Pr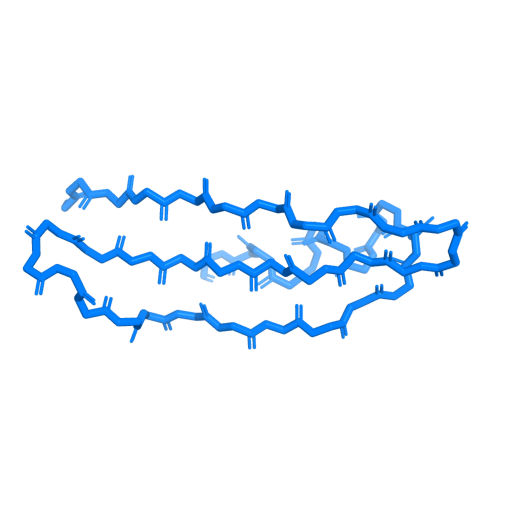otein AF-A0A5S5MBQ1-F1 (afdb_monomer)

Radius of gyration: 10.8 Å; Cα contacts (8 Å, |Δi|>4): 66; chains: 1; bounding box: 22×21×27 Å

pLDDT: mean 96.39, std 2.86, range [82.06, 98.31]

Nearest PDB structures (foldseek):
  2ap1-assembly1_A  TM=8.403E-01  e=9.420E-02  Salmonella enterica subsp. enterica serovar Typhimurium
  7p9y-assembly1_AAA  TM=8.229E-01  e=1.437E-01  Saccharomyces cerevisiae S288C
  6q26-assembly1_A  TM=7.895E-01  e=2.063E-01  Staphylococcus aureus
  4db3-assembly1_A  TM=7.241E-01  e=1.526E-01  Vibrio vulnificus
  3r8e-assembly1_A-2  TM=7.034E-01  e=6.107E-01  Cytophaga hutchinsonii ATCC 33406

Foldseek 3Di:
DDKDWDWDDDPFWIWIWIADPVRDTPDIDIGTPDVVRVCVRPDD

Secondary structure (DSSP, 8-state):
---EEEEEE-SSEEEEEEE-TT--EEEEEEEES-HHHHHHHS--

Mean predicted aligned error: 2.31 Å

Sequence (44 aa):
MKTYAGIDLHSSNNFIVVIDNDDKRLFEKRLPNTIEDVMKALEP

Solvent-accessible surface area (backbone atoms only — not comparable to full-atom values): 2761 Å² total; per-residue (Å²): 134,71,68,48,78,49,75,53,78,54,99,67,32,32,38,40,37,31,25,43,88,83,72,46,76,78,45,74,49,78,42,59,80,42,70,69,61,53,51,67,70,67,58,131

Organism: NCBI:txid2586642

Structure (mmCIF, N/CA/C/O backbone):
data_AF-A0A5S5MBQ1-F1
#
_entry.id   AF-A0A5S5MBQ1-F1
#
loop_
_atom_site.group_PDB
_atom_site.id
_atom_site.type_symbol
_atom_site.label_atom_id
_atom_site.label_alt_id
_atom_site.label_comp_id
_atom_site.label_asym_id
_atom_site.label_entity_id
_atom_site.label_seq_id
_atom_site.p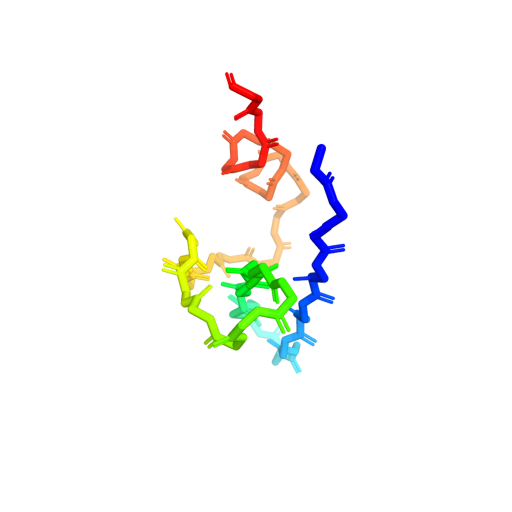dbx_PDB_ins_code
_atom_site.Cartn_x
_atom_site.Cartn_y
_atom_site.Cartn_z
_atom_site.occupancy
_atom_site.B_iso_or_equiv
_atom_site.auth_seq_id
_atom_site.auth_comp_id
_atom_site.auth_asym_id
_atom_site.auth_atom_id
_atom_site.pdbx_PDB_model_num
ATOM 1 N N . MET A 1 1 ? -5.407 7.468 15.958 1.00 82.06 1 MET A N 1
ATOM 2 C CA . MET A 1 1 ? -6.064 6.193 15.593 1.00 82.06 1 MET A CA 1
ATOM 3 C C . MET A 1 1 ? -4.984 5.178 15.291 1.00 82.06 1 MET A C 1
ATOM 5 O O . MET A 1 1 ? -3.970 5.569 14.728 1.00 82.06 1 MET A O 1
ATOM 9 N N . LYS A 1 2 ? -5.164 3.920 15.699 1.00 93.75 2 LYS A N 1
ATOM 10 C CA . LYS A 1 2 ? -4.252 2.843 15.307 1.00 93.75 2 LYS A CA 1
ATOM 11 C C . LYS A 1 2 ? -4.692 2.341 13.935 1.00 93.75 2 LYS A C 1
ATOM 13 O O . LYS A 1 2 ? -5.880 2.103 13.737 1.00 93.75 2 LYS A O 1
ATOM 18 N N . THR A 1 3 ? -3.748 2.243 13.016 1.00 96.31 3 THR A N 1
ATOM 19 C CA . THR A 1 3 ? -3.961 1.722 11.669 1.00 96.31 3 THR A CA 1
ATOM 20 C C . THR A 1 3 ? -2.991 0.578 11.426 1.00 96.31 3 THR A C 1
ATOM 22 O O . THR A 1 3 ? -1.947 0.480 12.078 1.00 96.31 3 THR A O 1
ATOM 25 N N . TYR A 1 4 ? -3.347 -0.295 10.494 1.00 97.12 4 TYR A N 1
ATOM 26 C CA . TYR A 1 4 ? -2.511 -1.406 10.063 1.00 97.12 4 TYR A CA 1
ATOM 27 C C . TYR A 1 4 ? -2.311 -1.295 8.563 1.00 97.12 4 TYR A C 1
ATOM 29 O O . TYR A 1 4 ? -3.277 -1.095 7.830 1.00 97.12 4 TYR A O 1
ATOM 37 N N . ALA A 1 5 ? -1.065 -1.413 8.116 1.00 96.38 5 ALA A N 1
ATOM 38 C CA . ALA A 1 5 ? -0.723 -1.429 6.704 1.00 96.38 5 ALA A CA 1
ATOM 39 C C . ALA A 1 5 ? -0.312 -2.845 6.288 1.00 96.38 5 ALA A C 1
ATOM 41 O O . ALA A 1 5 ? 0.483 -3.492 6.970 1.00 96.38 5 ALA A O 1
ATOM 42 N N . GLY A 1 6 ? -0.851 -3.310 5.166 1.00 97.00 6 GLY A N 1
ATOM 43 C CA . GLY A 1 6 ? -0.430 -4.526 4.482 1.00 97.00 6 GLY A CA 1
ATOM 44 C C . GLY A 1 6 ? 0.141 -4.178 3.113 1.00 97.00 6 GLY A C 1
ATOM 45 O O . GLY A 1 6 ? -0.394 -3.307 2.427 1.00 97.00 6 GLY A O 1
ATOM 46 N N . ILE A 1 7 ? 1.219 -4.855 2.721 1.00 97.19 7 ILE A N 1
ATOM 47 C CA . ILE A 1 7 ? 1.807 -4.741 1.385 1.00 97.19 7 ILE A CA 1
ATOM 48 C C . ILE A 1 7 ? 1.919 -6.141 0.800 1.00 97.19 7 ILE A C 1
ATOM 50 O O . ILE A 1 7 ? 2.620 -6.994 1.342 1.00 97.19 7 ILE A O 1
ATOM 54 N N . ASP A 1 8 ? 1.239 -6.351 -0.318 1.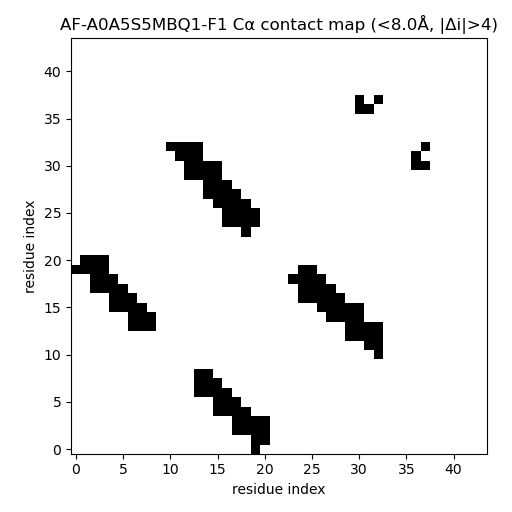00 97.88 8 ASP A N 1
ATOM 55 C CA . ASP A 1 8 ? 1.373 -7.543 -1.143 1.00 97.88 8 ASP A CA 1
ATOM 56 C C . ASP A 1 8 ? 2.310 -7.238 -2.318 1.00 97.88 8 ASP A C 1
ATOM 58 O O . ASP A 1 8 ? 1.989 -6.445 -3.210 1.00 97.88 8 ASP A O 1
ATOM 62 N N . LEU A 1 9 ? 3.511 -7.814 -2.275 1.00 97.31 9 LEU A N 1
ATOM 63 C CA . LEU A 1 9 ? 4.599 -7.509 -3.197 1.00 97.31 9 LEU A CA 1
ATOM 64 C C . LEU A 1 9 ? 4.691 -8.558 -4.309 1.00 97.31 9 LEU A C 1
ATOM 66 O O . LEU A 1 9 ? 4.895 -9.742 -4.058 1.00 97.31 9 LEU A O 1
ATOM 70 N N . HIS A 1 10 ? 4.643 -8.089 -5.553 1.00 97.12 10 HIS A N 1
ATOM 71 C CA . HIS A 1 10 ? 4.906 -8.869 -6.758 1.00 97.12 10 HIS A CA 1
ATOM 72 C C . HIS A 1 10 ? 6.171 -8.357 -7.461 1.00 97.12 10 HIS A C 1
ATOM 74 O O . HIS A 1 10 ? 6.725 -7.317 -7.108 1.00 97.12 10 HIS A O 1
ATOM 80 N N . SER A 1 11 ? 6.624 -9.051 -8.509 1.00 97.75 11 SER A N 1
ATOM 81 C CA . SER A 1 11 ? 7.870 -8.709 -9.216 1.00 97.75 11 SER A CA 1
ATOM 82 C C . SER A 1 11 ? 7.886 -7.302 -9.831 1.00 97.75 11 SER A C 1
ATOM 84 O O . SER A 1 11 ? 8.949 -6.695 -9.910 1.00 97.75 11 SER A O 1
ATOM 86 N N . SER A 1 12 ? 6.737 -6.771 -10.264 1.00 97.31 12 SER A N 1
ATOM 87 C CA . SER A 1 12 ? 6.645 -5.476 -10.965 1.00 97.31 12 SER A CA 1
ATOM 88 C C . SER A 1 12 ? 5.812 -4.415 -10.248 1.00 97.31 12 SER A C 1
ATOM 90 O O . SER A 1 12 ? 5.821 -3.251 -10.647 1.00 97.31 12 SER A O 1
ATOM 92 N N . ASN A 1 13 ? 5.059 -4.804 -9.223 1.00 98.00 13 ASN A N 1
ATOM 93 C CA . ASN A 1 13 ? 4.141 -3.921 -8.524 1.00 98.00 13 ASN A CA 1
ATOM 94 C C . ASN A 1 13 ? 3.904 -4.399 -7.094 1.00 98.00 13 ASN A C 1
ATOM 96 O O . ASN A 1 13 ? 4.165 -5.552 -6.752 1.00 98.00 13 ASN A O 1
ATOM 100 N N . ASN A 1 14 ? 3.358 -3.505 -6.289 1.00 98.12 14 ASN A N 1
ATOM 101 C CA . ASN A 1 14 ? 2.882 -3.774 -4.950 1.00 98.12 14 ASN A CA 1
ATOM 102 C C . ASN A 1 14 ? 1.419 -3.346 -4.837 1.00 98.12 14 ASN A C 1
ATOM 104 O O . ASN A 1 14 ? 0.952 -2.444 -5.538 1.00 98.12 14 ASN A O 1
ATOM 108 N N . PHE A 1 15 ? 0.687 -4.023 -3.964 1.00 98.19 15 PHE A N 1
ATOM 109 C CA . PHE A 1 15 ? -0.655 -3.639 -3.571 1.00 98.19 15 PHE A CA 1
ATOM 110 C C . PHE A 1 15 ? -0.643 -3.293 -2.088 1.00 98.19 15 PHE A C 1
ATOM 112 O O . PHE A 1 15 ? -0.348 -4.142 -1.250 1.00 98.19 15 PHE A O 1
ATOM 119 N N . ILE A 1 16 ? -0.922 -2.032 -1.778 1.00 97.88 16 ILE A N 1
ATOM 120 C CA . ILE A 1 16 ? -0.893 -1.499 -0.418 1.00 97.88 16 ILE A CA 1
ATOM 121 C C . ILE A 1 16 ? -2.325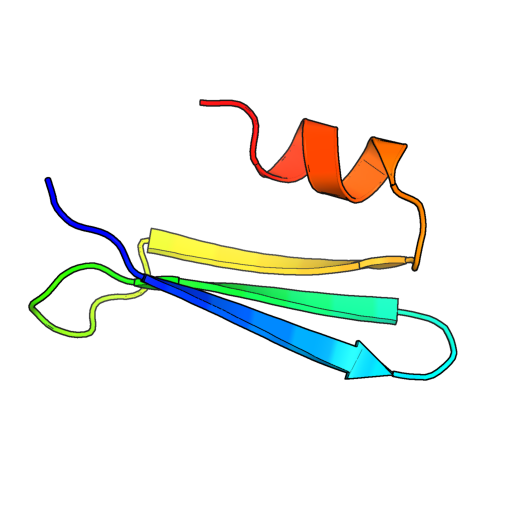 -1.352 0.065 1.00 97.88 16 ILE A C 1
ATOM 123 O O . ILE A 1 16 ? -3.162 -0.828 -0.668 1.00 97.88 16 ILE A O 1
ATOM 127 N N . VAL A 1 17 ? -2.589 -1.766 1.301 1.00 97.88 17 VAL A N 1
ATOM 128 C CA . VAL A 1 17 ? -3.867 -1.565 1.990 1.00 97.88 17 VAL A CA 1
ATOM 129 C C . VAL A 1 17 ? -3.600 -0.989 3.373 1.00 97.88 17 VAL A C 1
ATOM 131 O O . VAL A 1 17 ? -2.691 -1.446 4.061 1.00 97.88 17 VAL A O 1
ATOM 134 N N . VAL A 1 18 ? -4.409 -0.020 3.797 1.00 97.44 18 VAL A N 1
ATOM 135 C CA . VAL A 1 18 ? -4.451 0.464 5.182 1.00 97.44 18 VAL A CA 1
ATOM 136 C C . VAL A 1 18 ? -5.845 0.226 5.744 1.00 97.44 18 VAL A C 1
ATOM 138 O O . VAL A 1 18 ? -6.835 0.589 5.107 1.00 97.44 18 VAL A O 1
ATOM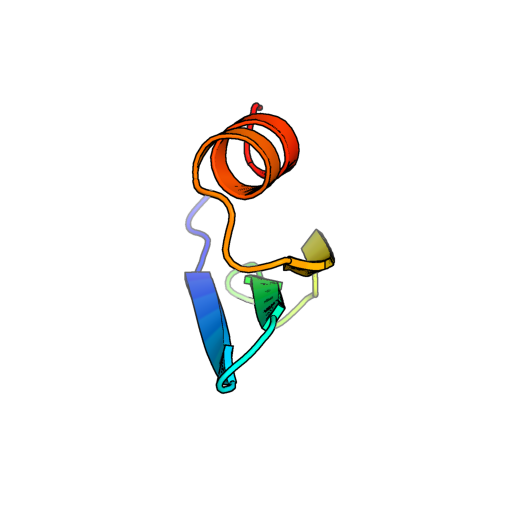 141 N N . ILE A 1 19 ? -5.922 -0.361 6.937 1.00 97.88 19 ILE A N 1
ATOM 142 C CA . ILE A 1 19 ? -7.170 -0.596 7.675 1.00 97.88 19 ILE A CA 1
ATOM 143 C C . ILE A 1 19 ? -7.130 0.061 9.060 1.00 97.88 19 ILE A C 1
ATOM 145 O O . ILE A 1 19 ? -6.047 0.329 9.595 1.00 97.88 19 ILE A O 1
ATOM 149 N N . ASP A 1 20 ? -8.298 0.328 9.642 1.00 97.06 20 ASP A N 1
ATOM 150 C CA . ASP A 1 20 ? -8.432 0.660 11.066 1.00 97.06 20 ASP A CA 1
ATOM 151 C C . ASP A 1 20 ? -8.571 -0.603 11.945 1.00 97.06 20 ASP A C 1
ATOM 153 O O . ASP A 1 20 ? -8.319 -1.719 11.496 1.00 97.06 20 ASP A O 1
ATOM 157 N N . ASN A 1 21 ? -8.898 -0.428 13.231 1.00 96.88 21 ASN A N 1
ATOM 158 C CA . ASN A 1 21 ? -9.087 -1.543 14.168 1.00 96.88 21 ASN A CA 1
ATOM 159 C C . ASN A 1 21 ? -10.408 -2.306 13.974 1.00 96.88 21 ASN A C 1
ATOM 161 O O . ASN A 1 21 ? -10.553 -3.367 14.571 1.00 96.88 21 ASN A O 1
ATOM 165 N N . ASP A 1 22 ? -11.347 -1.771 13.191 1.00 96.44 22 ASP A N 1
ATOM 166 C CA . ASP A 1 22 ? -12.638 -2.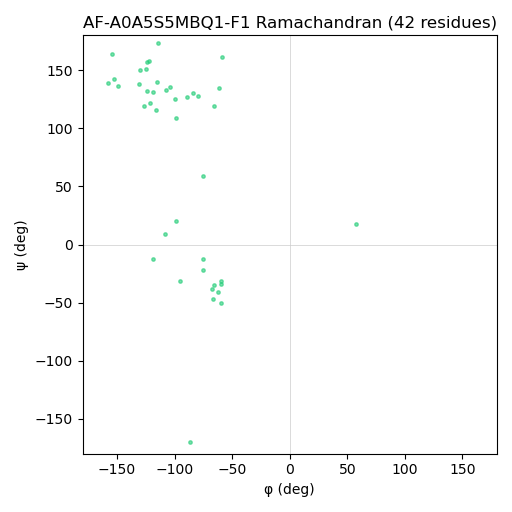398 12.890 1.00 96.44 22 ASP A CA 1
ATOM 167 C C . ASP A 1 22 ? -12.593 -3.102 11.517 1.00 96.44 22 ASP A C 1
ATOM 169 O O . ASP A 1 22 ? -13.623 -3.322 10.878 1.00 96.44 22 ASP A O 1
ATOM 173 N N . ASP A 1 23 ? -11.381 -3.413 11.038 1.00 94.75 23 ASP A N 1
ATOM 174 C CA . ASP A 1 23 ? -11.076 -4.008 9.733 1.00 94.75 23 ASP A CA 1
ATOM 175 C C . ASP A 1 23 ? -11.589 -3.199 8.526 1.00 94.75 23 ASP A C 1
ATOM 177 O O . ASP A 1 23 ? -11.651 -3.692 7.391 1.00 94.75 23 ASP A O 1
ATOM 181 N N . LYS A 1 24 ? -11.923 -1.917 8.720 1.00 96.56 24 LYS A N 1
ATOM 182 C CA . LYS A 1 24 ? -12.394 -1.058 7.637 1.00 96.56 24 LYS A CA 1
ATOM 183 C C . LYS A 1 24 ? -11.214 -0.562 6.813 1.00 96.56 24 LYS A C 1
ATOM 185 O O . LYS A 1 24 ? -10.278 0.045 7.331 1.00 96.56 24 LYS A O 1
ATOM 190 N N . ARG A 1 25 ? -11.299 -0.748 5.492 1.00 96.12 25 ARG A N 1
ATOM 191 C CA . ARG A 1 25 ? -10.329 -0.201 4.532 1.00 96.12 25 ARG A CA 1
ATOM 192 C C . ARG A 1 25 ? -10.391 1.324 4.520 1.00 96.12 25 ARG A C 1
ATOM 194 O O . ARG A 1 25 ? -11.423 1.911 4.199 1.00 96.12 25 ARG A O 1
ATOM 201 N N . LEU A 1 26 ? -9.267 1.944 4.857 1.00 96.19 26 LEU A N 1
ATOM 202 C CA . LEU A 1 26 ? -9.045 3.387 4.789 1.00 96.19 26 LEU A CA 1
ATOM 203 C C . LEU A 1 26 ? -8.366 3.785 3.477 1.00 96.19 26 LEU A C 1
ATOM 205 O O . LEU A 1 26 ? -8.604 4.872 2.962 1.00 96.19 26 LEU A O 1
ATOM 209 N N . PHE A 1 27 ? -7.526 2.899 2.940 1.00 97.00 27 PHE A N 1
ATOM 210 C CA . PHE A 1 27 ? -6.773 3.122 1.714 1.00 97.00 27 PHE A CA 1
ATOM 211 C C . PHE A 1 27 ? -6.476 1.788 1.032 1.00 97.00 27 PHE A C 1
ATOM 213 O O . PHE A 1 27 ? -6.16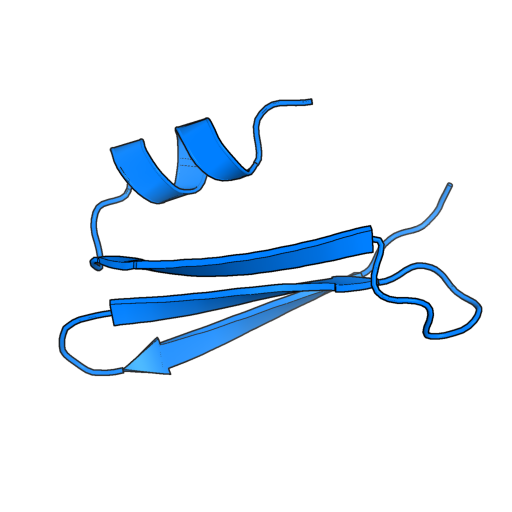1 0.809 1.709 1.00 97.00 27 PHE A O 1
ATOM 220 N N . GLU A 1 28 ? -6.530 1.755 -0.298 1.00 97.25 28 GLU A N 1
ATOM 221 C CA . GLU A 1 28 ? -5.986 0.655 -1.089 1.00 97.25 28 GLU A CA 1
ATOM 222 C C . GLU A 1 28 ? -5.489 1.146 -2.450 1.00 97.25 28 GLU A C 1
ATOM 224 O O . GLU A 1 28 ? -6.147 1.956 -3.109 1.00 97.25 28 GLU A O 1
ATOM 229 N N . LYS A 1 29 ? -4.316 0.677 -2.887 1.00 97.88 29 LYS A N 1
ATOM 230 C CA . LYS A 1 29 ? -3.759 1.066 -4.187 1.00 97.88 29 LYS A CA 1
ATOM 231 C C . LYS A 1 29 ? -2.754 0.051 -4.714 1.00 97.88 29 LYS A C 1
ATOM 233 O O . LYS A 1 29 ? -1.895 -0.424 -3.976 1.00 97.88 29 LYS A O 1
ATOM 238 N N . ARG A 1 30 ? -2.823 -0.223 -6.021 1.00 98.06 30 ARG A N 1
ATOM 239 C CA . ARG A 1 30 ? -1.751 -0.903 -6.762 1.00 98.06 30 ARG A CA 1
ATOM 240 C C . ARG A 1 30 ? -0.773 0.136 -7.297 1.00 98.06 30 ARG A C 1
ATOM 242 O O . ARG A 1 30 ? -1.200 1.064 -7.983 1.00 98.06 30 ARG A O 1
ATOM 249 N N . LEU A 1 31 ? 0.511 -0.031 -7.016 1.00 98.31 31 LEU A N 1
ATOM 250 C CA . LEU A 1 31 ? 1.581 0.867 -7.446 1.00 98.31 31 LEU A CA 1
ATOM 251 C C . LEU A 1 31 ? 2.718 0.070 -8.089 1.00 98.31 31 LEU A C 1
ATOM 253 O O . LEU A 1 31 ? 2.932 -1.084 -7.712 1.00 98.31 31 LEU A O 1
ATOM 257 N N . PRO A 1 32 ? 3.463 0.646 -9.048 1.00 98.12 32 PRO A N 1
ATOM 258 C CA . PRO A 1 32 ? 4.730 0.056 -9.468 1.00 98.12 32 PRO A CA 1
ATOM 259 C C . PRO A 1 32 ? 5.691 -0.041 -8.273 1.00 98.12 32 PRO A C 1
ATOM 261 O O . PRO A 1 32 ? 5.526 0.641 -7.259 1.00 98.12 32 PRO A O 1
ATOM 264 N N . ASN A 1 33 ? 6.714 -0.888 -8.391 1.00 97.25 33 ASN A N 1
ATOM 265 C CA . ASN A 1 33 ? 7.775 -1.012 -7.384 1.00 97.25 33 ASN A CA 1
ATOM 266 C C . ASN A 1 33 ? 8.761 0.167 -7.440 1.00 97.25 33 ASN A C 1
ATOM 268 O O . ASN A 1 33 ? 9.958 -0.013 -7.646 1.00 97.25 33 ASN A O 1
ATOM 272 N N . THR A 1 34 ? 8.228 1.369 -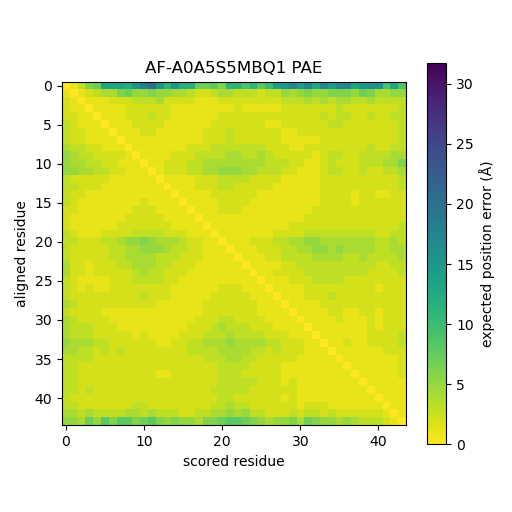7.250 1.00 97.25 34 THR A N 1
ATOM 273 C CA . THR A 1 34 ? 8.936 2.647 -7.249 1.00 97.25 34 THR A CA 1
ATOM 274 C C . THR A 1 34 ? 8.711 3.302 -5.894 1.00 97.25 34 THR A C 1
ATOM 276 O O . THR A 1 34 ? 7.565 3.515 -5.490 1.00 97.25 34 THR A O 1
ATOM 279 N N . ILE A 1 35 ? 9.784 3.602 -5.163 1.00 95.19 35 ILE A N 1
ATOM 280 C CA . ILE A 1 35 ? 9.663 4.093 -3.785 1.00 95.19 35 ILE A CA 1
ATOM 281 C C . ILE A 1 35 ? 8.988 5.468 -3.732 1.00 95.19 35 ILE A C 1
ATOM 283 O O . ILE A 1 35 ? 8.187 5.724 -2.838 1.00 95.19 35 ILE A O 1
ATOM 287 N N . GLU A 1 36 ? 9.235 6.321 -4.723 1.00 97.88 36 GLU A N 1
ATOM 288 C CA . GLU A 1 36 ? 8.648 7.656 -4.827 1.00 97.88 36 GLU A CA 1
ATOM 289 C C . GLU A 1 36 ? 7.119 7.593 -4.961 1.00 97.88 36 GLU A C 1
ATOM 291 O O . GLU A 1 36 ? 6.406 8.362 -4.316 1.00 97.88 36 GLU A O 1
ATOM 296 N N . ASP A 1 37 ? 6.607 6.638 -5.744 1.00 97.31 37 ASP A N 1
ATOM 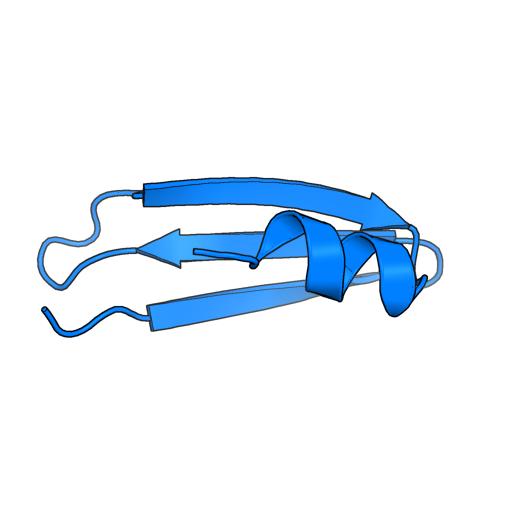297 C CA . ASP A 1 37 ? 5.167 6.437 -5.928 1.00 97.31 37 ASP A CA 1
ATOM 298 C C . ASP A 1 37 ? 4.497 5.945 -4.640 1.00 97.31 37 ASP A C 1
ATOM 300 O O . ASP A 1 37 ? 3.390 6.379 -4.312 1.00 97.31 37 ASP A O 1
ATOM 304 N N . VAL A 1 38 ? 5.175 5.064 -3.896 1.00 96.50 38 VAL A N 1
ATOM 305 C CA . VAL A 1 38 ? 4.705 4.547 -2.602 1.00 96.50 38 VAL A CA 1
ATOM 306 C C . VAL A 1 38 ? 4.672 5.651 -1.549 1.00 96.50 38 VAL A C 1
ATOM 308 O O . VAL A 1 38 ? 3.658 5.806 -0.871 1.00 96.50 38 VAL A O 1
ATOM 311 N N . MET A 1 39 ? 5.739 6.446 -1.442 1.00 97.06 39 MET A N 1
ATOM 312 C CA . MET A 1 39 ? 5.813 7.563 -0.497 1.00 97.06 39 MET A CA 1
ATOM 313 C C . MET A 1 39 ? 4.702 8.574 -0.764 1.00 97.06 39 MET A C 1
ATOM 315 O O . MET A 1 39 ? 3.926 8.868 0.137 1.00 97.06 39 MET A O 1
ATOM 319 N N . LYS A 1 40 ? 4.549 9.008 -2.020 1.00 97.38 40 LYS A N 1
ATOM 320 C CA . LYS A 1 40 ? 3.498 9.949 -2.427 1.00 97.38 40 LYS A CA 1
ATOM 321 C C . LYS A 1 40 ? 2.089 9.419 -2.157 1.00 97.38 40 LYS A C 1
ATOM 323 O O . LYS A 1 40 ? 1.171 10.184 -1.890 1.00 97.38 40 LYS A O 1
ATOM 328 N N . ALA A 1 41 ? 1.888 8.109 -2.274 1.00 96.25 41 ALA A N 1
ATOM 329 C CA . ALA A 1 41 ? 0.593 7.490 -2.024 1.00 96.25 41 ALA A CA 1
ATOM 330 C C . ALA A 1 41 ? 0.239 7.372 -0.532 1.00 96.25 41 ALA A C 1
ATOM 332 O O . ALA A 1 41 ? -0.941 7.234 -0.221 1.00 96.25 41 ALA A O 1
ATOM 333 N N . LEU A 1 42 ? 1.236 7.406 0.356 1.00 95.12 42 LEU A N 1
ATOM 334 C CA . LEU A 1 42 ? 1.085 7.300 1.811 1.00 95.12 42 LEU A CA 1
ATOM 335 C C . LEU A 1 42 ? 1.337 8.632 2.539 1.00 95.12 42 LEU A C 1
ATOM 337 O O . LEU A 1 42 ? 1.409 8.651 3.769 1.00 95.12 42 LEU A O 1
ATOM 341 N N . GLU A 1 43 ? 1.470 9.733 1.796 1.00 94.25 43 GLU A N 1
ATOM 342 C CA . GLU A 1 43 ? 1.478 11.084 2.357 1.00 94.25 43 GLU A CA 1
ATOM 343 C C . GLU A 1 43 ? 0.130 11.375 3.064 1.00 94.25 43 GLU A C 1
ATOM 345 O O . GLU A 1 43 ? -0.916 11.026 2.507 1.00 94.25 43 GLU A O 1
ATOM 350 N N . PRO A 1 44 ? 0.136 11.956 4.287 1.00 86.75 44 PRO A N 1
ATOM 351 C CA . PRO A 1 44 ? -1.075 12.253 5.065 1.00 86.75 44 PRO A CA 1
ATOM 352 C C . PRO A 1 44 ? -2.069 13.223 4.416 1.00 86.75 44 PRO A C 1
ATOM 354 O O . PRO A 1 44 ? -1.623 14.188 3.754 1.00 86.75 44 PRO A O 1
#